Protein AF-A0A5K1C2Z9-F1 (afdb_monomer)

Foldseek 3Di:
DQPPPPPPPVPPVPPDDDDDDDDDDPPPPVPPVPPDDPVVVVVVVVVVVVVVVPPPPPPPDDFPWDWDWDADCDDPVPGDID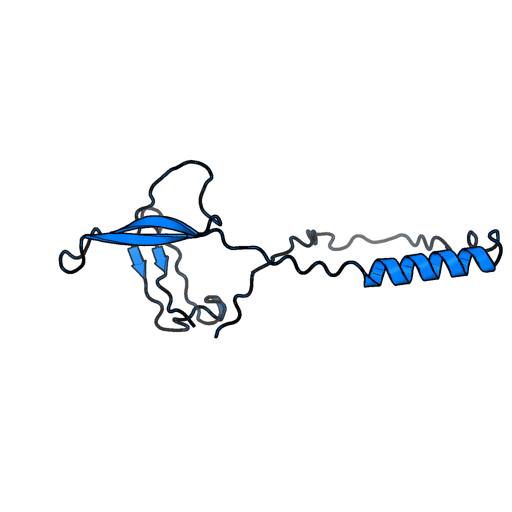IDTDTPPPDDPDDDDADAAEDQDPPQLQCSDDCVVVVDDQQDDVVHGHYDYHHDHD

Nearest PDB structures (foldseek):
  4tjv-assembly1_A  TM=9.330E-01  e=8.008E-08  Arabidopsis thaliana
  4tjx-assembly1_A  TM=9.222E-01  e=1.144E-06  Arabidopsis thaliana
  9b1r-assembly1_A  TM=9.140E-01  e=1.583E-06  Arabidopsis thaliana

Solvent-accessible surface area (backbone atoms only — not comparable to full-atom values): 9475 Å² total; per-residue (Å²): 114,53,78,84,72,72,80,73,71,65,78,68,86,70,75,80,83,84,83,82,83,90,77,92,73,82,73,70,70,76,70,74,63,76,81,54,61,76,68,57,57,53,50,52,52,49,52,49,55,55,54,70,67,68,70,74,77,78,80,77,79,75,81,57,64,44,85,44,78,43,72,39,85,68,60,80,92,71,44,45,78,41,88,36,75,43,56,81,63,96,61,71,95,62,91,84,86,85,75,62,45,83,43,71,54,92,68,66,40,52,64,75,64,66,50,73,83,71,77,56,75,73,76,51,57,91,94,52,63,46,59,43,76,54,67,48,92,74

Secondary structure (DSSP, 8-state):
----------------------------TTSSGGGS-HHHHHHHHHHHHHHHHH----------EEEEEEEE-SSGGG-EEEEEEEESSSS-SS------EEE--SS-TT--S-GGGGT---PPPTTSPPEEEP----

Radius of gyration: 26.22 Å; Cα contacts (8 Å, |Δi|>4): 93; chains: 1; bounding box: 75×42×42 Å

pLDDT: mean 70.37, std 19.78, range [30.17, 95.56]

Sequence (138 aa):
MCPCRRKTRFLTTTHLIKATKSREFLVSSSSLLALFPMGMVKFFAFLWSVSLLGLKVLVLGKFVVEKNSLRVTSPDSIKGTYDSAIGNFGVPQYGGSMAGTVLYPKEDSKACKGFDEFELSFKSKPGALPNFVLVDRG

Organism: NCBI:txid210225

Mean predicted aligned error: 16.85 Å

Structure (mmCIF, N/CA/C/O backbone):
data_AF-A0A5K1C2Z9-F1
#
_entry.id   AF-A0A5K1C2Z9-F1
#
loop_
_atom_site.group_PDB
_atom_site.id
_atom_site.type_symbol
_atom_site.label_atom_id
_atom_site.label_alt_id
_atom_site.label_comp_id
_atom_site.label_asym_id
_atom_site.label_entity_id
_atom_site.label_seq_id
_atom_site.pdbx_PDB_ins_code
_atom_site.Cartn_x
_atom_site.Cartn_y
_atom_site.Cartn_z
_atom_site.occupancy
_atom_site.B_iso_or_equiv
_atom_site.auth_seq_id
_atom_site.auth_comp_id
_atom_site.auth_asym_id
_atom_site.auth_atom_id
_atom_site.pdbx_PDB_model_num
ATOM 1 N N . MET A 1 1 ? 2.980 14.208 -12.610 1.00 55.50 1 MET A N 1
ATOM 2 C CA . MET A 1 1 ? 3.998 13.431 -11.891 1.00 55.50 1 MET A CA 1
ATOM 3 C C . MET A 1 1 ? 4.225 14.019 -10.522 1.00 55.50 1 MET A C 1
ATOM 5 O O . MET A 1 1 ? 4.824 15.087 -10.410 1.00 55.50 1 MET A O 1
ATOM 9 N N . CYS A 1 2 ? 3.763 13.331 -9.487 1.00 61.25 2 CYS A N 1
ATOM 10 C CA . CYS A 1 2 ? 4.210 13.655 -8.145 1.00 61.25 2 CYS A CA 1
ATOM 11 C C . CYS A 1 2 ? 5.653 13.184 -7.976 1.00 61.25 2 CYS A C 1
ATOM 13 O O . CYS A 1 2 ? 5.988 12.071 -8.393 1.00 61.25 2 CYS A O 1
ATOM 15 N N . PRO A 1 3 ? 6.546 14.013 -7.414 1.00 60.06 3 PRO A N 1
ATOM 16 C CA . PRO A 1 3 ? 7.892 13.559 -7.142 1.00 60.06 3 PRO A CA 1
ATOM 17 C C . PRO A 1 3 ? 7.778 12.412 -6.140 1.00 60.06 3 PRO A C 1
ATOM 19 O O . PRO A 1 3 ? 7.262 12.608 -5.041 1.00 60.06 3 PRO A O 1
ATOM 22 N N . CYS A 1 4 ? 8.253 11.219 -6.509 1.00 51.34 4 CYS A N 1
ATOM 23 C CA . CYS A 1 4 ? 8.461 10.132 -5.562 1.00 51.34 4 CYS A CA 1
ATOM 24 C C . CYS A 1 4 ? 9.540 10.601 -4.577 1.00 51.34 4 CYS A C 1
ATOM 26 O O . CYS A 1 4 ? 10.733 10.338 -4.744 1.00 51.34 4 CYS A O 1
ATOM 28 N N . ARG A 1 5 ? 9.137 11.390 -3.574 1.00 47.41 5 ARG A N 1
ATOM 29 C CA . ARG A 1 5 ? 9.989 11.745 -2.452 1.00 47.41 5 ARG A CA 1
ATOM 30 C C . ARG A 1 5 ? 10.179 10.454 -1.697 1.00 47.41 5 ARG A C 1
ATOM 32 O O . ARG A 1 5 ? 9.368 10.075 -0.856 1.00 47.41 5 ARG A O 1
ATOM 39 N N . ARG A 1 6 ? 11.300 9.792 -1.970 1.00 44.56 6 ARG A N 1
ATOM 40 C CA . ARG A 1 6 ? 11.883 8.895 -0.991 1.00 44.56 6 ARG A CA 1
ATOM 41 C C . ARG A 1 6 ? 11.967 9.737 0.275 1.00 44.56 6 ARG A C 1
ATOM 43 O O . ARG A 1 6 ? 12.714 10.713 0.323 1.00 44.56 6 ARG A O 1
ATOM 50 N N . LYS A 1 7 ? 11.164 9.411 1.287 1.00 39.78 7 LYS A N 1
ATOM 51 C CA . LYS A 1 7 ? 11.417 9.883 2.640 1.00 39.78 7 LYS A CA 1
ATOM 52 C C . LYS A 1 7 ? 12.677 9.134 3.060 1.00 39.78 7 LYS A C 1
ATOM 54 O O . LYS A 1 7 ? 12.630 8.214 3.863 1.00 39.78 7 LYS A O 1
ATOM 59 N N . THR A 1 8 ? 13.826 9.520 2.500 1.00 38.06 8 THR A N 1
ATOM 60 C CA . THR A 1 8 ? 15.091 9.481 3.212 1.00 38.06 8 THR A CA 1
ATOM 61 C C . THR A 1 8 ? 14.881 10.418 4.386 1.00 38.06 8 THR A C 1
ATOM 63 O O . THR A 1 8 ? 15.367 11.543 4.419 1.00 38.06 8 THR A O 1
ATOM 66 N N . ARG A 1 9 ? 14.133 9.933 5.382 1.00 35.19 9 ARG A N 1
ATOM 67 C CA . ARG A 1 9 ? 14.470 10.185 6.763 1.00 35.19 9 ARG A CA 1
ATOM 68 C C . ARG A 1 9 ? 15.837 9.527 6.894 1.00 35.19 9 ARG A C 1
ATOM 70 O O . ARG A 1 9 ? 15.965 8.387 7.318 1.00 35.19 9 ARG A O 1
ATOM 77 N N . PHE A 1 10 ? 16.850 10.238 6.396 1.00 30.17 10 PHE A N 1
ATOM 78 C CA . PHE A 1 10 ? 18.162 10.191 6.981 1.00 30.17 10 PHE A CA 1
ATOM 79 C C . PHE A 1 10 ? 17.826 10.296 8.463 1.00 30.17 10 PHE A C 1
ATOM 81 O O . PHE A 1 10 ? 17.249 11.295 8.903 1.00 30.17 10 PHE A O 1
ATOM 88 N N . LEU A 1 11 ? 18.037 9.218 9.210 1.00 35.47 11 LEU A N 1
ATOM 89 C CA . LEU A 1 11 ? 18.357 9.384 10.607 1.00 35.47 11 LEU A CA 1
ATOM 90 C C . LEU A 1 11 ? 19.643 10.217 10.582 1.00 35.47 11 LEU A C 1
ATOM 92 O O . LEU A 1 11 ? 20.742 9.694 10.687 1.00 35.47 11 LEU A O 1
ATOM 96 N N . THR A 1 12 ? 19.518 11.531 10.365 1.00 34.56 12 THR A N 1
ATOM 97 C CA . THR A 1 12 ? 20.407 12.457 11.022 1.00 34.56 12 THR A CA 1
ATOM 98 C C . THR A 1 12 ? 20.151 12.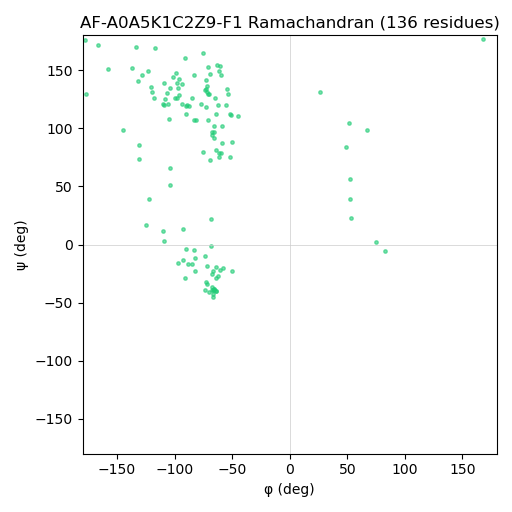153 12.475 1.00 34.56 12 THR A C 1
ATOM 100 O O . THR A 1 12 ? 19.099 12.483 13.028 1.00 34.56 12 THR A O 1
ATOM 103 N N . THR A 1 13 ? 21.089 11.412 13.046 1.00 37.69 13 THR A N 1
ATOM 104 C CA . THR A 1 13 ? 21.357 11.284 14.465 1.00 37.69 13 THR A CA 1
ATOM 105 C C . THR A 1 13 ? 21.497 12.702 15.019 1.00 37.69 13 THR A C 1
ATOM 107 O O . THR A 1 13 ? 22.571 13.242 15.213 1.00 37.69 13 THR A O 1
ATOM 110 N N . THR A 1 14 ? 20.357 13.355 15.159 1.00 42.62 14 THR A N 1
ATOM 111 C CA . THR A 1 14 ? 20.111 14.617 15.847 1.00 42.62 14 THR A CA 1
ATOM 112 C C . THR A 1 14 ? 19.061 14.302 16.905 1.00 42.62 14 THR A C 1
ATOM 114 O O . THR A 1 14 ? 18.125 15.048 17.163 1.00 42.62 14 THR A O 1
ATOM 117 N N . HIS A 1 15 ? 19.213 13.124 17.519 1.00 37.38 15 HIS A N 1
ATOM 118 C CA . HIS A 1 15 ? 18.733 12.919 18.864 1.00 37.38 15 HIS A CA 1
ATOM 119 C C . HIS A 1 15 ? 19.535 13.863 19.755 1.00 37.38 15 HIS A C 1
ATOM 121 O O . HIS A 1 15 ? 20.739 13.707 19.921 1.00 37.38 15 HIS A O 1
ATOM 127 N N . LEU A 1 16 ? 18.821 14.848 20.293 1.00 41.44 16 LEU A N 1
ATOM 128 C CA . LEU A 1 16 ? 18.928 15.236 21.693 1.00 41.44 16 LEU A CA 1
ATOM 129 C C . LEU A 1 16 ? 20.352 15.444 22.221 1.00 41.44 16 LEU A C 1
ATOM 131 O O . LEU A 1 16 ? 20.869 14.614 22.956 1.00 41.44 16 LEU A O 1
ATOM 135 N N . ILE A 1 17 ? 20.900 16.637 21.999 1.00 34.16 17 ILE A N 1
ATOM 136 C CA . ILE A 1 17 ? 21.622 17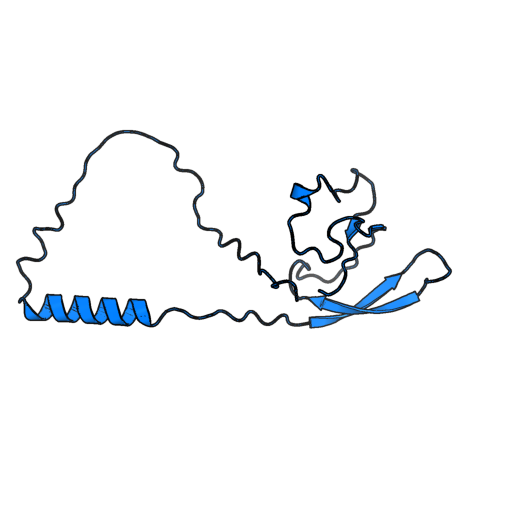.322 23.076 1.00 34.16 17 ILE A CA 1
ATOM 137 C C . ILE A 1 17 ? 21.086 18.750 23.143 1.00 34.16 17 ILE A C 1
ATOM 139 O O . ILE A 1 17 ? 21.597 19.676 22.517 1.00 34.16 17 ILE A O 1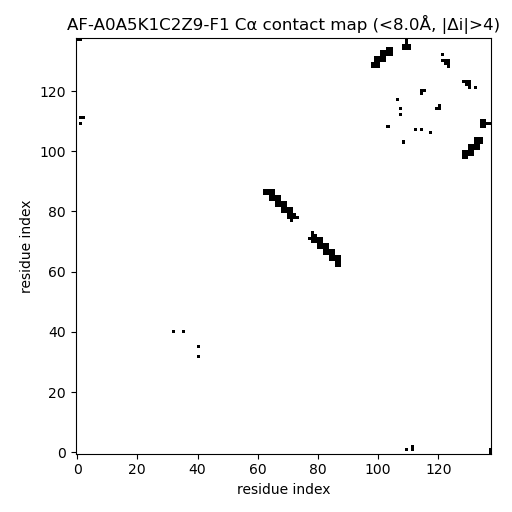
ATOM 143 N N . LYS A 1 18 ? 19.988 18.920 23.887 1.00 35.84 18 LYS A N 1
ATOM 144 C CA . LYS A 1 18 ? 19.570 20.232 24.371 1.00 35.84 18 LYS A CA 1
ATOM 145 C C . LYS A 1 18 ? 20.371 20.517 25.644 1.00 35.84 18 LYS A C 1
ATOM 147 O O . LYS A 1 18 ? 20.121 19.905 26.669 1.00 35.84 18 LYS A O 1
ATOM 152 N N . ALA A 1 19 ? 21.319 21.439 25.502 1.00 37.97 19 ALA A N 1
ATOM 153 C CA . ALA A 1 19 ? 21.859 22.357 26.506 1.00 37.97 19 ALA A CA 1
ATOM 154 C C . ALA A 1 19 ? 22.357 21.807 27.863 1.00 37.97 19 ALA A C 1
ATOM 156 O O . ALA A 1 19 ? 21.583 21.704 28.810 1.00 37.97 19 ALA A O 1
ATOM 157 N N . THR A 1 20 ? 23.689 21.738 28.016 1.00 34.22 20 THR A N 1
ATOM 158 C CA . THR A 1 20 ? 24.356 22.061 29.294 1.00 34.22 20 THR A CA 1
ATOM 159 C C . THR A 1 20 ? 25.717 22.733 29.059 1.00 34.22 20 THR A C 1
ATOM 161 O O . THR A 1 20 ? 26.707 22.099 28.725 1.00 34.22 20 THR A O 1
ATOM 164 N N . LYS A 1 21 ? 25.699 24.065 29.160 1.00 39.06 21 LYS A N 1
ATOM 165 C CA . LYS A 1 21 ? 26.645 24.967 29.842 1.00 39.06 21 LYS A CA 1
ATOM 166 C C . LYS A 1 21 ? 28.116 24.537 30.052 1.00 39.06 21 LYS A C 1
ATOM 168 O O . LYS A 1 21 ? 28.402 23.548 30.710 1.00 39.06 21 LYS A O 1
ATOM 173 N N . SER A 1 22 ? 29.003 25.472 29.690 1.00 36.31 22 SER A N 1
ATOM 174 C CA . SER A 1 22 ? 30.378 25.664 30.186 1.00 36.31 22 SER A CA 1
ATOM 175 C C . SER A 1 22 ? 31.417 24.593 29.852 1.00 36.31 22 SER A C 1
ATOM 177 O O . SER A 1 22 ? 31.650 23.671 30.623 1.00 36.31 22 SER A O 1
ATOM 179 N N . ARG A 1 23 ? 32.209 24.854 28.813 1.00 33.22 23 ARG A N 1
ATOM 180 C CA . ARG A 1 23 ? 33.577 25.387 28.953 1.00 33.22 23 ARG A CA 1
ATOM 181 C C . ARG A 1 23 ? 34.135 25.614 27.558 1.00 33.22 23 ARG A C 1
ATOM 183 O O . ARG A 1 23 ? 34.073 24.739 26.701 1.00 33.22 23 ARG A O 1
ATOM 190 N N . GLU A 1 24 ? 34.650 26.814 27.349 1.00 40.69 24 GLU A N 1
ATOM 191 C CA . GLU A 1 24 ? 35.486 27.117 26.204 1.00 40.69 24 GLU A CA 1
ATOM 192 C C . GLU A 1 24 ? 36.655 26.135 26.180 1.00 40.69 24 GLU A C 1
ATOM 194 O O . GLU A 1 24 ? 37.443 26.054 27.120 1.00 40.69 24 GLU A O 1
ATOM 199 N N . PHE A 1 25 ? 36.756 25.375 25.100 1.00 31.05 25 PHE A N 1
ATOM 200 C CA . PHE A 1 25 ? 38.023 24.811 24.680 1.00 31.05 25 PHE A CA 1
ATOM 201 C C . PHE A 1 25 ? 38.146 25.133 23.197 1.00 31.05 25 PHE A C 1
ATOM 203 O O . PHE A 1 25 ? 37.924 24.305 22.315 1.00 31.05 25 PHE A O 1
ATOM 210 N N . LEU A 1 26 ? 38.428 26.413 22.937 1.00 35.59 26 LEU A N 1
ATOM 211 C CA . LEU A 1 26 ? 39.067 26.837 21.703 1.00 35.59 26 LEU A CA 1
ATOM 212 C C . LEU A 1 26 ? 40.405 26.094 21.643 1.00 35.59 26 LEU A C 1
ATOM 214 O O . LEU A 1 26 ? 41.429 26.588 22.114 1.00 35.59 26 LEU A O 1
ATOM 218 N N . VAL A 1 27 ? 40.401 24.876 21.096 1.00 38.88 27 VAL A N 1
ATOM 219 C CA . VAL A 1 27 ? 41.634 24.266 20.611 1.00 38.88 27 VAL A CA 1
ATOM 220 C C . VAL A 1 27 ? 42.036 25.120 19.425 1.00 38.88 27 VAL A C 1
ATOM 222 O O . VAL A 1 27 ? 41.526 24.962 18.320 1.00 38.88 27 VAL A O 1
ATOM 225 N N . SER A 1 28 ? 42.895 26.092 19.717 1.00 38.00 28 SER A N 1
ATOM 226 C CA . SER A 1 28 ? 43.673 26.872 18.770 1.00 38.00 28 SER A CA 1
ATOM 227 C C . SER A 1 28 ? 44.369 25.902 17.810 1.00 38.00 28 SER A C 1
ATOM 229 O O . SER A 1 28 ? 45.490 25.452 18.036 1.00 38.00 28 SER A O 1
ATOM 231 N N . SER A 1 29 ? 43.680 25.552 16.723 1.00 46.38 29 SER A N 1
ATOM 232 C CA . SER A 1 29 ? 44.212 24.774 15.601 1.00 46.38 29 SER A CA 1
ATOM 233 C C . SER A 1 29 ? 45.260 25.565 14.808 1.00 46.38 29 SER A C 1
ATOM 235 O O . SER A 1 29 ? 45.850 25.053 13.860 1.00 46.38 29 SER A O 1
ATOM 237 N N . SER A 1 30 ? 45.515 26.812 15.208 1.00 49.53 30 SER A N 1
ATOM 238 C CA . SER A 1 30 ? 46.493 27.735 14.641 1.00 49.53 30 SER A CA 1
ATOM 239 C C . SER A 1 30 ? 47.946 27.295 14.845 1.00 49.53 30 SER A C 1
ATOM 241 O O . SER A 1 30 ? 48.808 27.716 14.082 1.00 49.53 30 SER A O 1
ATOM 243 N N . SER A 1 31 ? 48.244 26.452 15.841 1.00 49.78 31 SER A N 1
ATOM 244 C CA . SER A 1 31 ? 49.638 26.182 16.234 1.00 49.78 31 SER A CA 1
ATOM 245 C C . SER A 1 31 ? 50.252 24.913 15.630 1.00 49.78 31 SER A C 1
ATOM 247 O O . SER A 1 31 ? 51.472 24.798 15.617 1.00 49.78 31 SER A O 1
ATOM 249 N N . LEU A 1 32 ? 49.456 23.981 15.085 1.00 49.09 32 LEU A N 1
ATOM 250 C CA . LEU A 1 32 ? 49.991 22.753 14.464 1.00 49.09 32 LEU A CA 1
ATOM 251 C C . LEU A 1 32 ? 50.231 22.870 12.948 1.00 49.09 32 LEU A C 1
ATOM 253 O O . LEU A 1 32 ? 50.909 22.026 12.367 1.00 49.09 32 LEU A O 1
ATOM 257 N N . LEU A 1 33 ? 49.707 23.915 12.298 1.00 51.19 33 LEU A N 1
ATOM 258 C CA . LEU A 1 33 ? 49.880 24.143 10.856 1.00 51.19 33 LEU A CA 1
ATOM 259 C C . LEU A 1 33 ? 51.216 24.819 10.499 1.00 51.19 33 LEU A C 1
ATOM 261 O O . LEU A 1 33 ? 51.584 24.855 9.329 1.00 51.19 33 LEU A O 1
ATOM 265 N N . ALA A 1 34 ? 51.955 25.327 11.490 1.00 49.53 34 ALA A N 1
ATOM 266 C CA . ALA A 1 34 ? 53.180 26.100 11.278 1.00 49.53 34 ALA A CA 1
ATOM 267 C C . ALA A 1 34 ? 54.453 25.251 11.061 1.00 49.53 34 ALA A C 1
ATOM 269 O O . ALA A 1 34 ? 55.510 25.810 10.789 1.00 49.53 34 ALA A O 1
ATOM 270 N N . LEU A 1 35 ? 54.370 23.919 11.171 1.00 51.88 35 LEU A N 1
ATOM 271 C CA . LEU A 1 35 ? 55.519 23.002 11.056 1.00 51.88 35 LEU A CA 1
ATOM 272 C C . LEU A 1 35 ? 55.529 22.159 9.774 1.00 51.88 35 LEU A C 1
ATOM 274 O O . LEU A 1 35 ? 56.431 21.348 9.578 1.00 51.88 35 LEU A O 1
ATOM 278 N N . PHE A 1 36 ? 54.564 22.362 8.878 1.00 49.84 36 PHE A N 1
ATOM 279 C CA . PHE A 1 36 ? 54.535 21.678 7.589 1.00 49.84 36 PHE A CA 1
ATOM 280 C C . PHE A 1 36 ? 54.974 22.641 6.480 1.00 49.84 36 PHE A C 1
ATOM 282 O O . PHE A 1 36 ? 54.513 23.785 6.453 1.00 49.84 36 PHE A O 1
ATOM 289 N N . PRO A 1 37 ? 55.855 22.224 5.550 1.00 59.84 37 PRO A N 1
ATOM 290 C CA . PRO A 1 37 ? 56.281 23.083 4.449 1.00 59.84 37 PRO A CA 1
ATOM 291 C C . PRO A 1 37 ? 55.045 23.589 3.691 1.00 59.84 37 PRO A C 1
ATOM 293 O O . PRO A 1 37 ? 54.151 22.805 3.375 1.00 59.84 37 PRO A O 1
ATOM 296 N N . MET A 1 38 ? 54.981 24.893 3.388 1.00 56.75 38 MET A N 1
ATOM 297 C CA . MET A 1 38 ? 53.807 25.564 2.786 1.00 56.75 38 MET A CA 1
ATOM 298 C C . MET A 1 38 ? 53.236 24.870 1.531 1.00 56.75 38 MET A C 1
ATOM 300 O O . MET A 1 38 ? 52.064 25.059 1.203 1.00 56.75 38 MET A O 1
ATOM 304 N N . GLY A 1 39 ? 54.037 24.069 0.821 1.00 59.41 39 GLY A N 1
ATOM 305 C CA . GLY A 1 39 ? 53.581 23.265 -0.318 1.00 59.41 39 GLY A CA 1
ATOM 306 C C . GLY A 1 39 ? 52.697 22.074 0.071 1.00 59.41 39 GLY A C 1
ATOM 307 O O . GLY A 1 39 ? 51.748 21.753 -0.639 1.00 59.41 39 GLY A O 1
ATOM 308 N N . MET A 1 40 ? 52.950 21.462 1.227 1.00 64.81 40 MET A N 1
ATOM 309 C CA . MET A 1 40 ? 52.260 20.258 1.692 1.00 64.81 40 MET A CA 1
ATOM 310 C C . MET A 1 40 ? 50.832 20.579 2.154 1.00 64.81 40 MET A C 1
ATOM 312 O O . MET A 1 40 ? 49.897 19.866 1.804 1.00 64.81 40 MET A O 1
ATOM 316 N N . VAL A 1 41 ? 50.629 21.720 2.822 1.00 71.00 41 VAL A N 1
ATOM 317 C CA . VAL A 1 41 ? 49.296 22.182 3.258 1.00 71.00 41 VAL A CA 1
ATOM 318 C C . VAL A 1 41 ? 48.379 22.476 2.065 1.00 71.00 41 VAL A C 1
ATOM 320 O O . VAL A 1 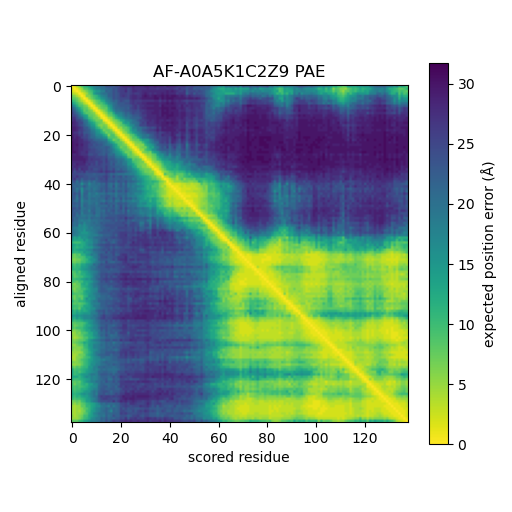41 ? 47.208 22.103 2.075 1.00 71.00 41 VAL A O 1
ATOM 323 N N . LYS A 1 42 ? 48.913 23.086 0.998 1.00 69.06 42 LYS A N 1
ATOM 324 C CA . LYS A 1 42 ? 48.159 23.361 -0.238 1.00 69.06 42 LYS A CA 1
ATOM 325 C C . LYS A 1 42 ? 47.783 22.079 -0.976 1.00 69.06 42 LYS A C 1
ATOM 327 O O . LYS A 1 42 ? 46.681 21.988 -1.507 1.00 69.06 42 LYS A O 1
ATOM 332 N N . PHE A 1 43 ? 48.670 21.085 -0.965 1.00 72.56 43 PHE A N 1
ATOM 333 C CA . PHE A 1 43 ? 48.414 19.783 -1.572 1.00 72.56 43 PHE A CA 1
ATOM 334 C C . PHE A 1 43 ? 47.307 19.025 -0.829 1.00 72.56 43 PHE A C 1
ATOM 336 O O . PHE A 1 43 ? 46.367 18.543 -1.455 1.00 72.56 43 PHE A O 1
ATOM 343 N N . PHE A 1 44 ? 47.346 19.005 0.508 1.00 73.56 44 PHE A N 1
ATOM 344 C CA . PHE A 1 44 ? 46.286 18.394 1.315 1.00 73.56 44 PHE A CA 1
ATOM 345 C C . PHE A 1 44 ? 44.950 19.135 1.202 1.00 73.56 44 PHE A C 1
ATOM 347 O O . PHE A 1 44 ? 43.912 18.485 1.111 1.00 73.56 44 PHE A O 1
ATOM 354 N N . ALA A 1 45 ? 44.954 20.470 1.137 1.00 75.81 45 ALA A N 1
ATOM 355 C CA . ALA A 1 45 ? 43.736 21.253 0.922 1.00 75.81 45 ALA A CA 1
ATOM 356 C C . ALA A 1 45 ? 43.116 21.005 -0.466 1.00 75.81 45 ALA A C 1
ATOM 358 O O . ALA A 1 45 ? 41.895 20.915 -0.583 1.00 75.81 45 ALA A O 1
ATOM 359 N N . PHE A 1 46 ? 43.947 20.844 -1.502 1.00 75.25 46 PHE A N 1
ATOM 360 C CA . PHE A 1 46 ? 43.501 20.506 -2.856 1.00 75.25 46 PHE A CA 1
ATOM 361 C C . PHE A 1 46 ? 42.975 19.066 -2.949 1.00 75.25 46 PHE A C 1
ATOM 363 O O . PHE A 1 46 ? 41.934 18.815 -3.548 1.00 75.25 46 PHE A O 1
ATOM 370 N N . LEU A 1 47 ? 43.638 18.111 -2.292 1.00 73.94 47 LEU A N 1
ATOM 371 C CA . LEU A 1 47 ? 43.152 16.732 -2.206 1.00 73.94 47 LEU A CA 1
ATOM 372 C C . LEU A 1 47 ? 41.824 16.640 -1.441 1.00 73.94 47 LEU A C 1
ATOM 374 O O . LEU A 1 47 ? 40.923 15.912 -1.855 1.00 73.94 47 LEU A O 1
ATOM 378 N N . TRP A 1 48 ? 41.670 17.408 -0.359 1.00 71.31 48 TRP A N 1
ATOM 379 C CA . TRP A 1 48 ? 40.420 17.475 0.399 1.00 71.31 48 TRP A CA 1
ATOM 380 C C . TRP A 1 48 ? 39.299 18.112 -0.435 1.00 71.31 48 TRP A C 1
ATOM 382 O O . TRP A 1 48 ? 38.183 17.589 -0.462 1.00 71.31 48 TRP A O 1
ATOM 392 N N . SER A 1 49 ? 39.579 19.195 -1.170 1.00 70.00 49 SER A N 1
ATOM 393 C CA . SER A 1 49 ? 38.577 19.867 -2.007 1.00 70.00 49 SER A CA 1
ATOM 394 C C . SER A 1 49 ? 38.106 18.999 -3.180 1.00 70.00 49 SER A C 1
ATOM 396 O O . SER A 1 49 ? 36.906 18.952 -3.450 1.00 70.00 49 SER A O 1
ATOM 398 N N . VAL A 1 50 ? 39.009 18.243 -3.817 1.00 69.25 50 VAL A N 1
ATOM 399 C CA . VAL A 1 50 ? 38.669 17.272 -4.873 1.00 69.25 50 VAL A CA 1
ATOM 400 C C . VAL A 1 50 ? 37.876 16.087 -4.304 1.00 69.25 50 VAL A C 1
ATOM 402 O O . VAL A 1 50 ? 36.895 15.655 -4.909 1.00 69.25 50 VAL A O 1
ATOM 405 N N . SER A 1 51 ? 38.232 15.605 -3.109 1.00 64.19 51 SER A N 1
ATOM 406 C CA . SER A 1 51 ? 37.525 14.511 -2.425 1.00 64.19 51 SER A CA 1
ATOM 407 C C . SER A 1 51 ? 36.090 14.893 -2.023 1.00 64.19 51 SER A C 1
ATOM 409 O O . SER A 1 51 ? 35.154 14.116 -2.224 1.00 64.19 51 SER A O 1
ATOM 411 N N . LEU A 1 52 ? 35.874 16.132 -1.558 1.00 60.38 52 LEU A N 1
ATOM 412 C CA . LEU A 1 52 ? 34.535 16.659 -1.255 1.00 60.38 52 LEU A CA 1
ATOM 413 C C . LEU A 1 52 ? 33.659 16.845 -2.505 1.00 60.38 52 LEU A C 1
ATOM 415 O O . LEU A 1 52 ? 32.432 16.790 -2.400 1.00 60.38 52 LEU A O 1
ATOM 419 N N . LEU A 1 53 ? 34.263 17.041 -3.681 1.00 59.19 53 LEU A N 1
ATOM 420 C CA . LEU A 1 53 ? 33.537 17.207 -4.943 1.00 59.19 53 LEU A CA 1
ATOM 421 C C . LEU A 1 53 ? 33.112 15.865 -5.572 1.00 59.19 53 LEU A C 1
ATOM 423 O O . LEU A 1 53 ? 32.148 15.828 -6.336 1.00 59.19 53 LEU A O 1
ATOM 427 N N . GLY A 1 54 ? 33.789 14.762 -5.231 1.00 60.47 54 GLY A N 1
ATOM 428 C CA . GLY A 1 54 ? 33.567 13.439 -5.827 1.00 60.47 54 GLY A CA 1
ATOM 429 C C . GLY A 1 54 ? 32.447 12.599 -5.202 1.00 60.47 54 GLY A C 1
ATOM 430 O O . GLY A 1 54 ? 31.978 11.650 -5.827 1.00 60.47 54 GLY A O 1
ATOM 431 N N . LEU A 1 55 ? 31.976 12.925 -3.993 1.00 59.88 55 LEU A N 1
ATOM 432 C CA . LEU A 1 55 ? 31.062 12.052 -3.244 1.00 59.88 55 LEU A CA 1
ATOM 433 C C . LEU A 1 55 ? 29.600 12.526 -3.252 1.00 59.88 55 LEU A C 1
ATOM 435 O O . LEU A 1 55 ? 28.946 12.602 -2.214 1.00 59.88 55 LEU A O 1
ATOM 439 N N . LYS A 1 56 ? 29.038 12.810 -4.430 1.00 60.00 56 LYS A N 1
ATOM 440 C CA . LYS A 1 56 ? 27.574 12.844 -4.598 1.00 60.00 56 LYS A CA 1
ATOM 441 C C . LYS A 1 56 ? 27.112 11.592 -5.327 1.00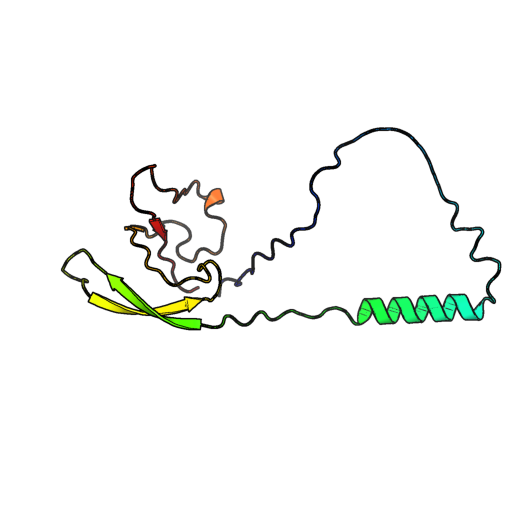 60.00 56 LYS A C 1
ATOM 443 O O . LYS A 1 56 ? 26.615 11.653 -6.446 1.00 60.00 56 LYS A O 1
ATOM 448 N N . VAL A 1 57 ? 27.272 10.439 -4.678 1.00 63.53 57 VAL A N 1
ATOM 449 C CA . VAL A 1 57 ? 26.610 9.211 -5.126 1.00 63.53 57 VAL A CA 1
ATOM 450 C C . VAL A 1 57 ? 25.107 9.421 -4.959 1.00 63.53 57 VAL A C 1
ATOM 452 O O . VAL A 1 57 ? 24.562 9.354 -3.857 1.00 63.53 57 VAL A O 1
ATOM 455 N N . LEU A 1 58 ? 24.423 9.708 -6.065 1.00 62.59 58 LEU A N 1
ATOM 456 C CA . LEU A 1 58 ? 22.974 9.606 -6.141 1.00 62.59 58 LEU A CA 1
ATOM 457 C C . LEU A 1 58 ? 22.626 8.126 -5.996 1.00 62.59 58 LEU A C 1
ATOM 459 O O . LEU A 1 58 ? 22.688 7.359 -6.954 1.00 62.59 58 LEU A O 1
ATOM 463 N N . VAL A 1 59 ? 22.283 7.708 -4.778 1.00 61.06 59 VAL A N 1
ATOM 464 C CA . VAL A 1 59 ? 21.754 6.367 -4.533 1.00 61.06 59 VAL A CA 1
ATOM 465 C C . VAL A 1 59 ? 20.396 6.284 -5.228 1.00 61.06 59 VAL A C 1
ATOM 467 O O . VAL A 1 59 ? 19.359 6.639 -4.667 1.00 61.06 59 VAL A O 1
ATOM 470 N N . LEU A 1 60 ? 20.376 5.824 -6.475 1.00 58.75 60 LEU A N 1
ATOM 471 C CA . LEU A 1 60 ? 19.160 5.420 -7.168 1.00 58.75 60 LEU A CA 1
ATOM 472 C C . LEU A 1 60 ? 18.733 4.061 -6.603 1.00 58.75 60 LEU A C 1
ATOM 474 O O . LEU A 1 60 ? 19.008 3.012 -7.172 1.00 58.75 60 LEU A O 1
ATOM 478 N N . GLY A 1 61 ? 18.094 4.075 -5.433 1.00 59.50 61 GLY A N 1
ATOM 479 C CA . GLY A 1 61 ? 17.380 2.916 -4.902 1.00 59.50 61 GLY A CA 1
ATOM 480 C C . GLY A 1 61 ? 16.408 2.376 -5.950 1.00 59.50 61 GLY A C 1
ATOM 481 O O . GLY A 1 61 ? 15.446 3.054 -6.318 1.00 59.50 61 GLY A O 1
ATOM 482 N N . LYS A 1 62 ? 16.712 1.177 -6.447 1.00 59.16 62 LYS A N 1
ATOM 483 C CA . LYS A 1 62 ? 15.847 0.397 -7.325 1.00 59.16 62 LYS A CA 1
ATOM 484 C C . LYS A 1 62 ? 14.762 -0.226 -6.456 1.00 59.16 62 LYS A C 1
ATOM 486 O O . LYS A 1 62 ? 15.069 -0.956 -5.519 1.00 59.16 62 LYS A O 1
ATOM 491 N N . PHE A 1 63 ? 13.507 0.090 -6.752 1.00 58.81 63 PHE A N 1
ATOM 492 C CA . PHE A 1 63 ? 12.386 -0.668 -6.217 1.00 58.81 63 PHE A CA 1
ATOM 493 C C . PHE A 1 63 ? 12.389 -2.018 -6.926 1.00 58.81 63 PHE A C 1
ATOM 495 O O . PHE A 1 63 ? 12.119 -2.085 -8.125 1.00 58.81 63 PHE A O 1
ATOM 502 N N . VAL A 1 64 ? 12.777 -3.071 -6.207 1.00 68.38 64 VAL A N 1
ATOM 503 C CA . VAL A 1 64 ? 12.617 -4.433 -6.709 1.00 68.38 64 VAL A CA 1
ATOM 504 C C . VAL A 1 64 ? 11.172 -4.797 -6.424 1.00 68.38 64 VAL A C 1
ATOM 506 O O . VAL A 1 64 ? 10.762 -4.918 -5.271 1.00 68.38 64 VAL A O 1
ATOM 509 N N . VAL A 1 65 ? 10.389 -4.844 -7.494 1.00 67.88 65 VAL A N 1
ATOM 510 C CA . VAL A 1 65 ? 8.986 -5.224 -7.440 1.00 67.88 65 VAL A CA 1
ATOM 511 C C . VAL A 1 65 ? 8.914 -6.735 -7.566 1.00 67.88 65 VAL A C 1
ATOM 513 O O . VAL A 1 65 ? 9.338 -7.291 -8.580 1.00 67.88 65 VAL A O 1
ATOM 516 N N . GLU A 1 66 ? 8.366 -7.385 -6.550 1.00 76.19 66 GLU A N 1
ATOM 517 C CA . GLU A 1 66 ? 8.042 -8.804 -6.593 1.00 76.19 66 GLU A CA 1
ATOM 518 C C . GLU A 1 66 ? 6.583 -8.977 -7.026 1.00 76.19 66 GLU A C 1
ATOM 520 O O . GLU A 1 66 ? 5.698 -8.217 -6.612 1.00 76.19 66 GLU A O 1
ATOM 525 N N . LYS A 1 67 ? 6.333 -9.958 -7.900 1.00 77.75 67 LYS A N 1
ATOM 526 C CA . LYS A 1 67 ? 4.968 -10.335 -8.270 1.00 77.75 67 LYS A CA 1
ATOM 527 C C . LYS A 1 67 ? 4.349 -11.060 -7.083 1.00 77.75 67 LYS A C 1
ATOM 529 O O . LYS A 1 67 ? 4.830 -12.120 -6.701 1.00 77.75 67 LYS A O 1
ATOM 534 N N . ASN A 1 68 ? 3.280 -10.507 -6.532 1.00 80.62 68 ASN A N 1
ATOM 535 C CA . ASN A 1 68 ? 2.473 -11.183 -5.526 1.00 80.62 68 ASN A CA 1
ATOM 536 C C . ASN A 1 68 ? 0.987 -11.038 -5.868 1.00 80.62 68 ASN A C 1
ATOM 538 O O . ASN A 1 68 ? 0.606 -10.270 -6.746 1.00 80.62 68 ASN A O 1
ATOM 542 N N . SER A 1 69 ? 0.135 -11.774 -5.171 1.00 84.81 69 SER A N 1
ATOM 543 C CA . SER A 1 69 ? -1.311 -11.699 -5.330 1.00 84.81 69 SER A CA 1
ATOM 544 C C . SER A 1 69 ? -1.946 -10.800 -4.266 1.00 84.81 69 SER A C 1
ATOM 546 O O . SER A 1 69 ? -1.569 -10.828 -3.093 1.00 84.81 69 SER A O 1
ATOM 548 N N . LEU A 1 70 ? -2.925 -9.999 -4.679 1.00 90.50 70 LEU A N 1
ATOM 549 C CA . LEU A 1 70 ? -3.836 -9.269 -3.804 1.00 90.50 70 LEU A CA 1
ATOM 550 C C . LEU A 1 70 ? -5.209 -9.927 -3.902 1.00 90.50 70 LEU A C 1
ATOM 552 O O . LEU A 1 70 ? -5.759 -10.074 -4.989 1.00 90.50 70 LEU A O 1
ATOM 556 N N . ARG A 1 71 ? -5.783 -10.320 -2.765 1.00 93.06 71 ARG A N 1
ATOM 557 C CA . ARG A 1 71 ? -7.088 -10.983 -2.725 1.00 93.06 71 ARG A CA 1
ATOM 558 C C . ARG A 1 71 ? -8.137 -10.067 -2.111 1.00 93.06 71 ARG A C 1
ATOM 560 O O . ARG A 1 71 ? -8.010 -9.668 -0.957 1.00 93.06 71 ARG A O 1
ATOM 567 N N . VAL A 1 72 ? -9.189 -9.777 -2.870 1.00 94.44 72 VAL A N 1
ATOM 568 C CA . VAL A 1 72 ? -10.360 -9.034 -2.400 1.00 94.44 72 VAL A CA 1
ATOM 569 C C . VAL A 1 72 ? -11.374 -10.030 -1.854 1.00 94.44 72 VAL A C 1
ATOM 571 O O . VAL A 1 72 ? -11.835 -10.922 -2.566 1.00 94.44 72 VAL A O 1
ATOM 574 N N . THR A 1 73 ? -11.702 -9.900 -0.571 1.00 93.62 73 THR A N 1
ATOM 575 C CA . THR A 1 73 ? -12.637 -10.794 0.127 1.00 93.62 73 THR A CA 1
ATOM 576 C C . THR A 1 73 ? -14.083 -10.308 0.062 1.00 93.62 73 THR A C 1
ATOM 578 O O . THR A 1 73 ? -14.991 -11.138 0.081 1.00 93.62 73 THR A O 1
ATOM 581 N N . SER A 1 74 ? -14.295 -8.993 -0.031 1.00 92.06 74 SER A N 1
ATOM 582 C CA . SER A 1 74 ? -15.609 -8.338 -0.029 1.00 92.06 74 SER A CA 1
ATOM 583 C C . SER A 1 74 ? -15.537 -6.947 -0.670 1.00 92.06 74 SER A C 1
ATOM 585 O O . SER A 1 74 ? -14.507 -6.287 -0.498 1.00 92.06 74 SER A O 1
ATOM 587 N N . PRO A 1 75 ? -16.621 -6.440 -1.294 1.00 92.44 75 PRO A N 1
ATOM 588 C CA . PRO A 1 75 ? -17.929 -7.076 -1.537 1.00 92.44 75 PRO A CA 1
ATOM 589 C C . PRO A 1 75 ? -17.895 -8.120 -2.670 1.00 92.44 75 PRO A C 1
ATOM 591 O O . PRO A 1 75 ? -16.949 -8.153 -3.453 1.00 92.44 75 PRO A O 1
ATOM 594 N N . ASP A 1 76 ? -18.925 -8.971 -2.772 1.00 93.38 76 ASP A N 1
ATOM 595 C CA . ASP A 1 76 ? -18.950 -10.094 -3.732 1.00 93.38 76 ASP A CA 1
ATOM 596 C C . ASP A 1 76 ? -18.851 -9.662 -5.207 1.00 93.38 76 ASP A C 1
ATOM 598 O O . ASP A 1 76 ? -18.395 -10.440 -6.039 1.00 93.38 76 ASP A O 1
ATOM 602 N N . SER A 1 77 ? -19.196 -8.412 -5.532 1.00 95.56 77 SER A N 1
ATOM 603 C CA . SER A 1 77 ? -19.109 -7.860 -6.891 1.00 95.56 77 SER A CA 1
ATOM 604 C C . SER A 1 77 ? -17.684 -7.765 -7.448 1.00 95.56 77 SER A C 1
ATOM 606 O O . SER A 1 77 ? -17.501 -7.834 -8.659 1.00 95.56 77 SER A O 1
ATOM 608 N N . ILE A 1 78 ? -16.682 -7.596 -6.581 1.00 92.94 78 ILE A N 1
ATOM 609 C CA . ILE A 1 78 ? -15.262 -7.442 -6.951 1.00 92.94 78 ILE A CA 1
ATOM 610 C C . ILE A 1 78 ? -14.374 -8.471 -6.244 1.00 92.94 78 ILE A C 1
ATOM 612 O O . ILE A 1 78 ? -13.163 -8.301 -6.112 1.00 92.94 78 ILE A O 1
ATOM 616 N N . LYS A 1 79 ? -14.989 -9.527 -5.714 1.00 94.56 79 LYS A N 1
ATOM 617 C CA . LYS A 1 79 ? -14.294 -10.583 -4.992 1.00 94.56 79 LYS A CA 1
ATOM 618 C C . LYS A 1 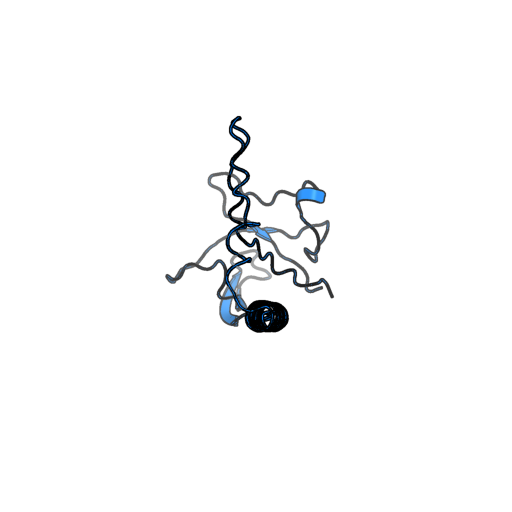79 ? -13.472 -11.415 -5.963 1.00 94.56 79 LYS A C 1
ATOM 620 O O . LYS A 1 79 ? -13.980 -11.909 -6.965 1.00 94.56 79 LYS A O 1
ATOM 625 N N . GLY A 1 80 ? -12.202 -11.608 -5.638 1.00 94.00 80 GLY A N 1
ATOM 626 C CA . GLY A 1 80 ? -11.280 -12.298 -6.526 1.00 94.00 80 GLY A CA 1
ATOM 627 C C . GLY A 1 80 ? -9.832 -12.155 -6.095 1.00 94.00 80 GLY A C 1
ATOM 628 O O . GLY A 1 80 ? -9.512 -11.473 -5.119 1.00 94.00 80 GLY A O 1
ATOM 629 N N . THR A 1 81 ? -8.958 -12.826 -6.832 1.00 93.88 81 THR A N 1
ATOM 630 C CA . THR A 1 81 ? -7.510 -12.690 -6.699 1.00 93.88 81 THR A CA 1
ATOM 631 C C . THR A 1 81 ? -6.998 -11.903 -7.896 1.00 93.88 81 THR A C 1
ATOM 633 O O . THR A 1 81 ? -7.329 -12.227 -9.033 1.00 93.88 81 THR A O 1
ATOM 636 N N . TYR A 1 82 ? -6.199 -10.880 -7.624 1.00 92.56 82 TYR A N 1
ATOM 637 C CA . TYR A 1 82 ? -5.639 -9.961 -8.602 1.00 92.56 82 TYR A CA 1
ATOM 638 C C . TYR A 1 82 ? -4.120 -9.962 -8.502 1.00 92.56 82 TYR A C 1
ATOM 640 O O . TYR A 1 82 ? -3.555 -10.131 -7.418 1.00 92.56 82 TYR A O 1
ATOM 648 N N . ASP A 1 83 ? -3.458 -9.731 -9.628 1.00 90.62 83 ASP A N 1
ATOM 649 C CA . ASP A 1 83 ? -2.013 -9.562 -9.648 1.00 90.62 83 ASP A CA 1
ATOM 650 C C . ASP A 1 83 ? -1.628 -8.215 -9.037 1.00 90.62 83 ASP A C 1
ATOM 652 O O . ASP A 1 83 ? -2.241 -7.179 -9.303 1.00 90.62 83 ASP A O 1
ATOM 656 N N . SER A 1 84 ? -0.590 -8.231 -8.208 1.00 85.38 84 SER A N 1
ATOM 657 C CA . SER A 1 84 ? -0.066 -7.057 -7.533 1.00 85.38 84 SER A CA 1
ATOM 658 C C . SER A 1 84 ? 1.458 -7.026 -7.569 1.00 85.38 84 SER A C 1
ATOM 660 O O . SER A 1 84 ? 2.160 -8.037 -7.644 1.00 85.38 84 SER A O 1
ATOM 662 N N . ALA A 1 85 ? 1.969 -5.808 -7.524 1.00 85.75 85 ALA A N 1
ATOM 663 C CA . ALA A 1 85 ? 3.378 -5.487 -7.465 1.00 85.75 85 ALA A CA 1
ATOM 664 C C . ALA A 1 85 ? 3.691 -5.045 -6.035 1.00 85.75 85 ALA A C 1
ATOM 666 O O . ALA A 1 85 ? 3.294 -3.951 -5.630 1.00 85.75 85 ALA A O 1
ATOM 667 N N . ILE A 1 86 ? 4.397 -5.876 -5.268 1.00 83.50 86 ILE A N 1
ATOM 668 C CA . ILE A 1 86 ? 4.793 -5.522 -3.904 1.00 83.50 86 ILE A CA 1
ATOM 669 C C . ILE A 1 86 ? 6.240 -5.047 -3.917 1.00 83.50 86 ILE A C 1
ATOM 671 O O . ILE A 1 86 ? 7.139 -5.722 -4.418 1.00 83.50 86 ILE A O 1
ATOM 675 N N . GLY A 1 87 ? 6.462 -3.851 -3.377 1.00 81.00 87 GLY A N 1
ATOM 676 C CA . GLY A 1 87 ? 7.808 -3.358 -3.132 1.00 81.00 87 GLY A CA 1
ATOM 677 C C . GLY A 1 87 ? 8.441 -4.100 -1.960 1.00 81.00 87 GLY A C 1
ATOM 678 O O . GLY A 1 87 ? 7.799 -4.327 -0.940 1.00 81.00 87 GLY A O 1
ATOM 679 N N . ASN A 1 88 ? 9.731 -4.392 -2.061 1.00 77.81 88 ASN A N 1
ATOM 680 C CA . ASN A 1 88 ? 10.545 -5.002 -1.004 1.00 77.81 88 ASN A CA 1
ATOM 681 C C . ASN A 1 88 ? 10.802 -4.091 0.224 1.00 77.81 88 ASN A C 1
ATOM 683 O O . ASN A 1 88 ? 11.775 -4.278 0.953 1.00 77.81 88 ASN A O 1
ATOM 687 N N . PHE A 1 89 ? 9.963 -3.080 0.449 1.00 76.88 89 PHE A N 1
ATOM 688 C CA . PHE A 1 89 ? 10.080 -2.119 1.541 1.00 76.88 89 PHE A CA 1
ATOM 689 C C . PHE A 1 89 ? 8.833 -2.180 2.418 1.00 76.88 89 PHE A C 1
ATOM 691 O O . PHE A 1 89 ? 7.716 -2.184 1.912 1.00 76.88 89 PHE A O 1
ATOM 698 N N . GLY A 1 90 ? 9.016 -2.187 3.741 1.00 78.19 90 GLY A N 1
ATOM 699 C CA . GLY A 1 90 ? 7.901 -2.229 4.696 1.00 78.19 90 GLY A CA 1
ATOM 700 C C . GLY A 1 90 ? 7.217 -3.595 4.827 1.00 78.19 90 GLY A C 1
ATOM 701 O O . GLY A 1 90 ? 6.273 -3.717 5.601 1.00 78.19 90 GLY A O 1
ATOM 702 N N . VAL A 1 91 ? 7.706 -4.618 4.122 1.00 79.31 91 VAL A N 1
ATOM 703 C CA . VAL A 1 91 ? 7.279 -6.016 4.258 1.00 79.31 91 VAL A CA 1
ATOM 704 C C . VAL A 1 91 ? 8.272 -6.740 5.180 1.00 79.31 91 VAL A C 1
ATOM 706 O O . VAL A 1 91 ? 9.481 -6.530 5.034 1.00 79.31 91 VAL A O 1
ATOM 709 N N . PRO A 1 92 ? 7.819 -7.549 6.154 1.00 77.56 92 PRO A N 1
ATOM 710 C CA . PRO A 1 92 ? 8.721 -8.362 6.969 1.00 77.56 92 PRO A CA 1
ATOM 711 C C . PRO A 1 92 ? 9.516 -9.359 6.109 1.00 77.56 92 PRO A C 1
ATOM 713 O O . PRO A 1 92 ? 9.053 -9.787 5.059 1.00 77.56 92 PRO A O 1
ATOM 716 N N . GLN A 1 93 ? 10.708 -9.762 6.566 1.00 77.88 93 GLN A N 1
ATOM 717 C CA . GLN A 1 93 ? 11.534 -10.752 5.846 1.00 77.88 93 GLN A CA 1
ATOM 718 C C . GLN A 1 93 ? 11.010 -12.192 5.948 1.00 77.88 93 GLN A C 1
ATOM 720 O O . GLN A 1 93 ? 11.504 -13.084 5.266 1.00 77.88 93 GLN A O 1
ATOM 725 N N . TYR A 1 94 ? 10.023 -12.428 6.807 1.00 77.25 94 TYR A N 1
ATOM 726 C CA . TYR A 1 94 ? 9.299 -13.687 6.873 1.00 77.25 94 TYR A CA 1
ATOM 727 C C . TYR A 1 94 ? 8.006 -13.573 6.061 1.00 77.25 94 TYR A C 1
ATOM 729 O O . TYR A 1 94 ? 7.352 -12.529 6.053 1.00 77.25 94 TYR A O 1
ATOM 737 N N . GLY A 1 95 ? 7.635 -14.655 5.377 1.00 79.56 95 GLY A N 1
ATOM 738 C CA . GLY A 1 95 ? 6.385 -14.717 4.623 1.00 79.56 95 GLY A CA 1
ATOM 739 C C . GLY A 1 95 ? 5.160 -14.546 5.526 1.00 79.56 95 GLY A C 1
ATOM 740 O O . GLY A 1 95 ? 5.171 -14.924 6.698 1.00 79.56 95 GLY A O 1
ATOM 741 N N . GLY A 1 96 ? 4.087 -13.977 4.978 1.00 85.00 96 GLY A N 1
ATOM 742 C CA . GLY A 1 96 ? 2.839 -13.770 5.704 1.00 85.00 96 GLY A CA 1
ATOM 743 C C . GLY A 1 96 ? 1.749 -13.152 4.835 1.00 85.00 96 GLY A C 1
ATOM 744 O O . GLY A 1 96 ? 1.964 -12.808 3.675 1.00 85.00 96 GLY A O 1
ATOM 745 N N . SER A 1 97 ? 0.553 -13.016 5.400 1.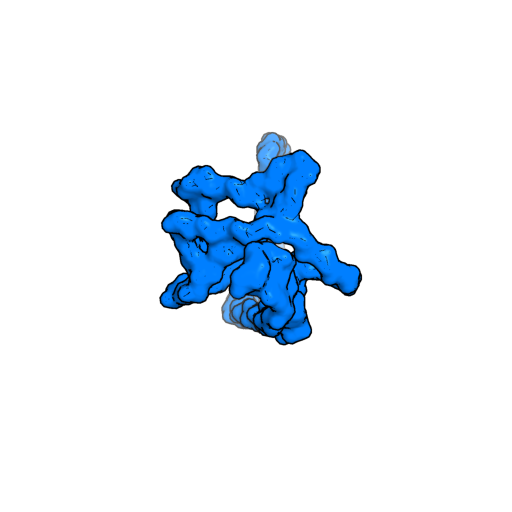00 85.50 97 SER A N 1
ATOM 746 C CA . SER A 1 97 ? -0.575 -12.325 4.770 1.00 85.50 97 SER A CA 1
ATOM 747 C C . SER A 1 97 ? -1.196 -11.356 5.768 1.00 85.50 97 SER A C 1
ATOM 749 O O . SER A 1 97 ? -1.318 -11.671 6.949 1.00 85.50 97 SER A O 1
ATOM 751 N N . MET A 1 98 ? -1.592 -10.177 5.292 1.00 87.94 98 MET A N 1
ATOM 752 C CA . MET A 1 98 ? -2.271 -9.162 6.094 1.00 87.94 98 MET A CA 1
ATOM 753 C C . MET A 1 98 ? -3.660 -8.922 5.506 1.00 87.94 98 MET A C 1
ATOM 755 O O . MET A 1 98 ? -3.785 -8.637 4.318 1.00 87.94 98 MET A O 1
ATOM 759 N N . ALA A 1 99 ? -4.696 -9.036 6.335 1.00 91.88 99 ALA A N 1
ATOM 760 C CA . ALA A 1 99 ? -6.062 -8.668 5.979 1.00 91.88 99 ALA A CA 1
ATOM 761 C C . ALA A 1 99 ? -6.393 -7.301 6.581 1.00 91.88 99 ALA A C 1
ATOM 763 O O . ALA A 1 99 ? -5.950 -6.985 7.683 1.00 91.88 99 ALA A O 1
ATOM 764 N N . GLY A 1 100 ? -7.175 -6.502 5.866 1.00 93.62 100 GLY A N 1
ATOM 765 C CA . GLY A 1 100 ? -7.442 -5.112 6.209 1.00 93.62 100 GLY A CA 1
ATOM 766 C C . GLY A 1 100 ? -8.607 -4.550 5.408 1.00 93.62 100 GLY A C 1
ATOM 767 O O . GLY A 1 100 ? -9.104 -5.196 4.484 1.00 93.62 100 GLY A O 1
ATOM 768 N N . THR A 1 101 ? -9.048 -3.350 5.769 1.00 92.88 101 THR A N 1
ATOM 769 C CA . THR A 1 101 ? -10.098 -2.622 5.042 1.00 92.88 101 THR A CA 1
ATOM 770 C C . THR A 1 101 ? -9.479 -1.594 4.110 1.00 92.88 101 THR A C 1
ATOM 772 O O . THR A 1 101 ? -8.424 -1.053 4.418 1.00 92.88 101 THR A O 1
ATOM 775 N N . VAL A 1 102 ? -10.104 -1.327 2.965 1.00 92.44 102 VAL A N 1
ATOM 776 C CA . VAL A 1 102 ? -9.589 -0.352 1.994 1.00 92.44 102 VAL A CA 1
ATOM 777 C C . VAL A 1 102 ? -10.267 1.000 2.209 1.00 92.44 102 VAL A C 1
ATOM 779 O O . VAL A 1 102 ? -11.493 1.077 2.249 1.00 92.44 102 VAL A O 1
ATOM 782 N N . LEU A 1 103 ? -9.473 2.064 2.326 1.00 91.31 103 LEU A N 1
ATOM 783 C CA . LEU A 1 103 ? -9.928 3.448 2.439 1.00 91.31 103 LEU A CA 1
ATOM 784 C C . LEU A 1 103 ? -9.375 4.268 1.276 1.00 91.31 103 LEU A C 1
ATOM 786 O O . LEU A 1 103 ? -8.176 4.242 1.011 1.00 91.31 103 LEU A O 1
ATOM 790 N N . TYR A 1 104 ? -10.242 5.024 0.611 1.00 90.81 104 TYR A N 1
ATOM 791 C CA . TYR A 1 104 ? -9.844 5.970 -0.426 1.00 90.81 104 TYR A CA 1
ATOM 792 C C . TYR A 1 104 ? -9.952 7.401 0.119 1.00 90.81 104 TYR A C 1
ATOM 794 O O . TYR A 1 104 ? -11.035 7.795 0.571 1.00 90.81 104 TYR A O 1
ATOM 802 N N . PRO A 1 105 ? -8.855 8.174 0.141 1.00 89.81 105 PRO A N 1
ATOM 803 C CA . PRO A 1 105 ? -8.871 9.531 0.656 1.00 89.81 105 PRO A CA 1
ATOM 804 C C . PRO A 1 105 ? -9.586 10.469 -0.321 1.00 89.81 105 PRO A C 1
ATOM 806 O O . PRO A 1 105 ? -9.329 10.456 -1.522 1.00 89.81 105 PRO A O 1
ATOM 809 N N . LYS A 1 106 ? -10.496 11.297 0.206 1.00 85.81 106 LYS A N 1
ATOM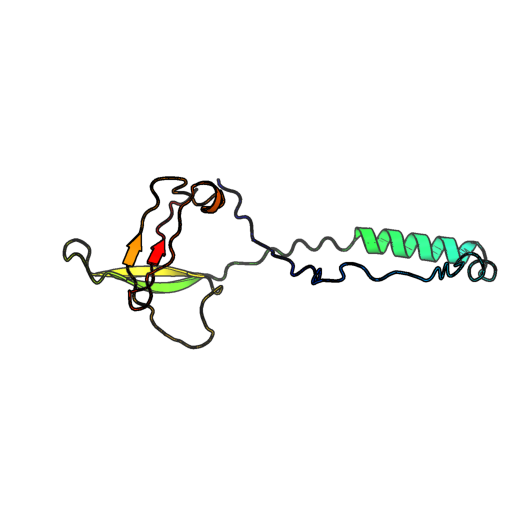 810 C CA . LYS A 1 106 ? -11.209 12.310 -0.592 1.00 85.81 106 LYS A CA 1
ATOM 811 C C . LYS A 1 106 ? -10.306 13.483 -0.973 1.00 85.81 106 LYS A C 1
ATOM 813 O O . LYS A 1 106 ? -10.478 14.062 -2.040 1.00 85.81 106 LYS A O 1
ATOM 818 N N . GLU A 1 107 ? -9.358 13.816 -0.102 1.00 85.56 107 GLU A N 1
ATOM 819 C CA . GLU A 1 107 ? -8.380 14.881 -0.309 1.00 85.56 107 GLU A CA 1
ATOM 820 C C . GLU A 1 107 ? -6.993 14.272 -0.533 1.00 85.56 107 GLU A C 1
ATOM 822 O O . GLU A 1 107 ? -6.630 13.292 0.113 1.00 85.56 107 GLU A O 1
ATOM 827 N N . ASP A 1 108 ? -6.238 14.837 -1.477 1.00 85.19 108 ASP A N 1
ATOM 828 C CA . ASP A 1 108 ? -4.925 14.341 -1.917 1.00 85.19 108 ASP A CA 1
ATOM 829 C C . ASP A 1 108 ? -4.909 12.850 -2.316 1.00 85.19 108 ASP A C 1
ATOM 831 O O . ASP A 1 108 ? -4.105 12.057 -1.826 1.00 85.19 108 ASP A O 1
ATOM 835 N N . SER A 1 109 ? -5.766 12.458 -3.270 1.00 86.81 109 SER A N 1
ATOM 836 C CA . SER A 1 109 ? -5.848 11.065 -3.751 1.00 86.81 109 SER A CA 1
ATOM 837 C C . SER A 1 109 ? -4.539 10.509 -4.322 1.00 86.81 109 SER A C 1
ATOM 839 O O . SER A 1 109 ? -4.345 9.297 -4.361 1.00 86.81 109 SER A O 1
ATOM 841 N N . LYS A 1 110 ? -3.611 11.385 -4.723 1.00 88.56 110 LYS A N 1
ATOM 842 C CA . LYS A 1 110 ? -2.280 11.028 -5.234 1.00 88.56 110 LYS A CA 1
ATOM 843 C C . LYS A 1 110 ? -1.208 10.927 -4.137 1.00 88.56 110 LYS A C 1
ATOM 845 O O . LYS A 1 110 ? -0.070 10.578 -4.447 1.00 88.56 110 LYS A O 1
ATOM 850 N N . ALA A 1 111 ? -1.555 11.231 -2.884 1.00 86.12 111 ALA A N 1
ATOM 851 C CA . ALA A 1 111 ? -0.673 11.184 -1.716 1.00 86.12 111 ALA A CA 1
ATOM 852 C C . ALA A 1 111 ? 0.645 11.961 -1.902 1.00 86.12 111 ALA A C 1
ATOM 854 O O . ALA A 1 111 ? 1.728 11.500 -1.524 1.00 86.12 111 ALA A O 1
ATOM 855 N N . CYS A 1 112 ? 0.576 13.124 -2.551 1.00 87.44 112 CYS A N 1
ATOM 856 C CA . CYS A 1 112 ? 1.763 13.910 -2.890 1.00 87.44 112 CYS A CA 1
ATOM 857 C C . CYS A 1 112 ? 2.163 14.870 -1.770 1.00 87.44 112 CYS A C 1
ATOM 859 O O . CYS A 1 112 ? 3.293 15.370 -1.754 1.00 87.44 112 CYS A O 1
ATOM 861 N N . LYS A 1 113 ? 1.239 15.125 -0.846 1.00 84.50 113 LYS A N 1
ATOM 862 C CA . LYS A 1 113 ? 1.405 15.940 0.350 1.00 84.50 113 LYS A CA 1
ATOM 863 C C . LYS A 1 113 ? 1.220 15.065 1.591 1.00 84.50 113 LYS A C 1
ATOM 865 O O . LYS A 1 113 ? 0.873 13.887 1.514 1.00 84.50 113 LYS A O 1
ATOM 870 N N . GLY A 1 114 ? 1.559 15.607 2.757 1.00 81.81 114 GLY A N 1
ATOM 871 C CA . GLY A 1 114 ? 1.321 14.897 4.009 1.00 81.81 114 GLY A CA 1
ATOM 872 C C . GLY A 1 114 ? -0.170 14.874 4.328 1.00 81.81 114 GLY A C 1
ATOM 873 O O . GLY A 1 114 ? -0.801 15.922 4.332 1.00 81.81 114 GLY A O 1
ATOM 874 N N . PHE A 1 115 ? -0.719 13.707 4.669 1.00 83.25 115 PHE A N 1
ATOM 875 C CA . PHE A 1 115 ? -2.111 13.606 5.128 1.00 83.25 115 PHE A CA 1
ATOM 876 C C . PHE A 1 115 ? -2.374 14.349 6.451 1.00 83.25 115 PHE A C 1
ATOM 878 O O . PHE A 1 115 ? -3.513 14.712 6.730 1.00 83.25 115 PHE A O 1
ATOM 885 N N . ASP A 1 116 ? -1.317 14.639 7.222 1.00 80.06 116 ASP A N 1
ATOM 886 C CA . ASP A 1 116 ? -1.379 15.463 8.436 1.00 80.06 116 ASP A CA 1
ATOM 887 C C . ASP A 1 116 ? -1.843 16.905 8.144 1.00 80.06 116 ASP A C 1
ATOM 889 O O . ASP A 1 116 ? -2.442 17.540 9.006 1.00 80.06 116 ASP A O 1
ATOM 893 N N . GLU A 1 117 ? -1.600 17.421 6.931 1.00 77.44 117 GLU A N 1
ATOM 894 C CA . GLU A 1 117 ? -2.023 18.769 6.511 1.00 77.44 117 GLU A CA 1
ATOM 895 C C . GLU A 1 117 ? -3.543 18.869 6.299 1.00 77.44 117 GLU A C 1
ATOM 897 O O . GLU A 1 117 ? -4.089 19.968 6.298 1.00 77.44 117 GLU A O 1
ATOM 902 N N . PHE A 1 118 ? -4.216 17.726 6.140 1.00 69.88 118 PHE A N 1
ATOM 903 C CA . PHE A 1 118 ? -5.647 17.622 5.844 1.00 69.88 118 PHE A CA 1
ATOM 904 C C . PHE A 1 118 ? -6.453 17.064 7.029 1.00 69.88 118 PHE A C 1
ATOM 906 O O . PHE A 1 118 ? -7.599 16.660 6.860 1.00 69.88 118 PHE A O 1
ATOM 913 N N . GLU A 1 119 ? -5.840 16.965 8.217 1.00 72.00 119 GLU A N 1
ATOM 914 C CA . GLU A 1 119 ? -6.421 16.328 9.414 1.00 72.00 119 GLU A CA 1
ATOM 915 C C . GLU A 1 119 ? -6.922 14.882 9.173 1.00 72.00 119 GLU A C 1
ATOM 917 O O . GLU A 1 119 ? -7.744 14.344 9.919 1.00 72.00 119 GLU A O 1
ATOM 922 N N . LEU A 1 120 ? -6.396 14.203 8.144 1.00 76.94 120 LEU A N 1
ATOM 923 C CA . LEU A 1 120 ? -6.781 12.840 7.783 1.00 76.94 120 LEU A CA 1
ATOM 924 C C . LEU A 1 120 ? -5.900 11.820 8.516 1.00 76.94 120 LEU A C 1
ATOM 926 O O . LEU A 1 120 ? -4.713 11.664 8.229 1.00 76.94 120 LEU A O 1
ATOM 930 N N . SER A 1 121 ? -6.501 11.067 9.441 1.00 80.25 121 SER A N 1
ATOM 931 C CA . SER A 1 121 ? -5.845 9.962 10.152 1.00 80.25 121 SER A CA 1
ATOM 932 C C . SER A 1 121 ? -6.396 8.611 9.703 1.00 80.25 121 SER A C 1
ATOM 934 O O . SER A 1 121 ? -7.571 8.309 9.896 1.00 80.25 121 SER A O 1
ATOM 936 N N . PHE A 1 122 ? -5.521 7.753 9.174 1.00 84.50 122 PHE A N 1
ATOM 937 C CA . PHE A 1 122 ? -5.868 6.383 8.765 1.00 84.50 122 PHE A CA 1
ATOM 938 C C . PHE A 1 122 ? -5.627 5.342 9.861 1.00 84.50 122 PHE A C 1
ATOM 940 O O . PHE A 1 122 ? -5.620 4.141 9.586 1.00 84.50 122 PHE A O 1
ATOM 947 N N . LYS A 1 123 ? -5.415 5.768 11.112 1.00 85.94 123 LYS A N 1
ATOM 948 C CA . LYS A 1 123 ? -5.199 4.836 12.224 1.00 85.94 123 LYS A CA 1
ATOM 949 C C . LYS A 1 123 ? -6.458 4.003 12.461 1.00 85.94 123 LYS A C 1
ATOM 951 O O . LYS A 1 123 ? -7.544 4.546 12.655 1.00 85.94 123 LYS A O 1
ATOM 956 N N . SER A 1 124 ? -6.306 2.682 12.456 1.00 86.81 124 SER A N 1
ATOM 957 C CA . SER A 1 124 ? -7.382 1.772 12.836 1.00 86.81 124 SER A CA 1
ATOM 958 C C . SER A 1 124 ? -7.637 1.842 14.343 1.00 86.81 124 SER A C 1
ATOM 960 O O . SER A 1 124 ? -6.753 2.169 15.140 1.00 86.81 124 SER A O 1
ATOM 962 N N . LYS A 1 125 ? -8.875 1.542 14.743 1.00 88.50 125 LYS A N 1
ATOM 963 C CA . LYS A 1 125 ? -9.225 1.404 16.159 1.00 88.50 125 LYS A CA 1
ATOM 964 C C . LYS A 1 125 ? -8.555 0.143 16.728 1.00 88.50 125 LYS A C 1
ATOM 966 O O . LYS A 1 125 ? -8.444 -0.847 16.002 1.00 88.50 125 LYS A O 1
ATOM 971 N N . PRO A 1 126 ? -8.145 0.133 18.007 1.00 87.88 126 PRO A N 1
ATOM 972 C CA . PRO A 1 126 ? -7.670 -1.087 18.653 1.00 87.88 126 PRO A CA 1
ATOM 973 C C . PRO A 1 126 ? -8.707 -2.212 18.518 1.00 87.88 126 PRO A C 1
ATOM 975 O O . PRO A 1 126 ? -9.887 -1.997 18.785 1.00 87.88 126 PRO A O 1
ATOM 978 N N . GLY A 1 127 ? -8.276 -3.389 18.061 1.00 88.75 127 GLY A N 1
ATOM 979 C CA . GLY A 1 127 ? -9.155 -4.540 17.810 1.00 88.75 127 GLY A CA 1
ATOM 980 C C . GLY A 1 127 ? -9.876 -4.538 16.455 1.00 88.75 127 GLY A C 1
ATOM 981 O O . GLY A 1 127 ? -10.516 -5.530 16.119 1.00 88.75 127 GLY A O 1
ATOM 982 N N . ALA A 1 128 ? -9.756 -3.474 15.656 1.00 90.06 128 ALA A N 1
ATOM 983 C CA . ALA A 1 128 ? -10.246 -3.447 14.281 1.00 90.06 128 ALA A CA 1
ATOM 984 C C . ALA A 1 128 ? -9.166 -3.899 13.287 1.00 90.06 128 ALA A C 1
ATOM 986 O O . ALA A 1 128 ? -7.966 -3.859 13.570 1.00 90.06 128 ALA A O 1
ATOM 987 N N . LEU A 1 129 ? -9.608 -4.286 12.089 1.00 91.50 129 LEU A N 1
ATOM 988 C CA . LEU A 1 129 ? -8.713 -4.573 10.973 1.00 91.50 129 LEU A CA 1
ATOM 989 C C . LEU A 1 129 ? -7.871 -3.331 10.611 1.00 91.50 129 LEU A C 1
ATOM 991 O O . LEU A 1 129 ? -8.365 -2.204 10.718 1.00 91.50 129 LEU A O 1
ATOM 995 N N . PRO A 1 130 ? -6.608 -3.509 10.180 1.00 92.38 130 PRO A N 1
ATOM 996 C CA . PRO A 1 130 ? -5.786 -2.409 9.692 1.00 92.38 130 PRO A CA 1
ATOM 997 C C . PRO A 1 130 ? -6.398 -1.785 8.434 1.00 92.38 130 PRO A C 1
ATOM 999 O O . PRO A 1 130 ? -7.124 -2.436 7.680 1.00 92.38 130 PRO A O 1
ATOM 1002 N N . ASN A 1 131 ? -6.081 -0.516 8.201 1.00 92.31 131 ASN A N 1
ATOM 1003 C CA . ASN A 1 131 ? -6.557 0.222 7.039 1.00 92.31 131 ASN A CA 1
ATOM 1004 C C . ASN A 1 131 ? -5.486 0.237 5.940 1.00 92.31 131 ASN A C 1
ATOM 1006 O O . ASN A 1 131 ? -4.358 0.675 6.166 1.00 92.31 131 ASN A O 1
ATOM 1010 N N . PHE A 1 132 ? -5.862 -0.193 4.743 1.00 92.75 132 PHE A N 1
ATOM 1011 C CA . PHE A 1 132 ? -5.112 -0.039 3.506 1.00 92.75 132 PHE A CA 1
ATOM 1012 C C . PHE A 1 132 ? -5.587 1.221 2.787 1.00 92.75 132 PHE A C 1
ATOM 1014 O O . PHE A 1 132 ? -6.763 1.340 2.453 1.00 92.75 132 PHE A O 1
ATOM 1021 N N . VAL A 1 133 ? -4.684 2.166 2.536 1.00 91.88 133 VAL A N 1
ATOM 1022 C CA . VAL A 1 133 ? -5.023 3.398 1.814 1.00 91.88 133 VAL A CA 1
ATOM 1023 C C . VAL A 1 133 ? -4.829 3.168 0.319 1.00 91.88 133 VAL A C 1
ATOM 1025 O O . VAL A 1 133 ? -3.723 2.851 -0.120 1.00 91.88 133 VAL A O 1
ATOM 1028 N N . LEU A 1 134 ? -5.901 3.318 -0.457 1.00 92.31 134 LEU A N 1
ATOM 1029 C CA . LEU A 1 134 ? -5.855 3.275 -1.914 1.00 92.31 134 LEU A CA 1
ATOM 1030 C C . LEU A 1 134 ? -5.491 4.663 -2.440 1.00 92.31 134 LEU A C 1
ATOM 1032 O O . LEU A 1 134 ? -6.146 5.641 -2.092 1.00 92.31 134 LEU A O 1
ATOM 1036 N N . VAL A 1 135 ? -4.453 4.740 -3.269 1.00 92.00 135 VAL A N 1
ATOM 1037 C CA . VAL A 1 135 ? -3.940 5.999 -3.821 1.00 92.00 135 VAL A CA 1
ATOM 1038 C C . VAL A 1 135 ? -3.815 5.907 -5.333 1.00 92.00 135 VAL A C 1
ATOM 1040 O O . VAL A 1 135 ? -3.481 4.855 -5.884 1.00 92.00 135 VAL A O 1
ATOM 1043 N N . ASP A 1 136 ? -4.057 7.029 -5.997 1.00 91.44 136 ASP A N 1
ATOM 1044 C CA . ASP A 1 136 ? -3.962 7.143 -7.441 1.00 91.44 136 ASP A CA 1
ATOM 1045 C C . ASP A 1 136 ? -2.521 7.376 -7.880 1.00 91.44 136 ASP A C 1
ATOM 1047 O O . ASP A 1 136 ? -1.733 8.088 -7.250 1.00 91.44 136 ASP A O 1
ATOM 1051 N N . ARG A 1 137 ? -2.180 6.814 -9.037 1.00 86.81 137 ARG A N 1
ATOM 1052 C CA . ARG A 1 137 ? -0.892 7.071 -9.676 1.00 86.81 137 ARG A CA 1
ATOM 1053 C C . ARG A 1 137 ? -0.852 8.516 -10.205 1.00 86.81 137 ARG A C 1
ATOM 1055 O O . ARG A 1 137 ? -1.761 8.933 -10.921 1.00 86.81 137 ARG A O 1
ATOM 1062 N N . GLY A 1 138 ? 0.206 9.271 -9.871 1.00 68.25 138 GLY A N 1
ATOM 1063 C CA . GLY A 1 138 ? 0.324 10.721 -10.125 1.00 68.25 138 GLY A CA 1
ATOM 1064 C C . GLY A 1 138 ? 1.543 11.185 -10.907 1.00 68.25 138 GLY A C 1
ATOM 1065 O O . GLY A 1 138 ? 2.675 10.769 -10.585 1.00 68.25 138 GLY A O 1
#